Protein AF-V7I7N7-F1 (afdb_monomer_lite)

Organism: NCBI:txid994573

Secondary structure (DSSP, 8-state):
---EEE-GGGHHHHHHHHHHHHSSPPEEEE-SSSBPTTTSSB--EEEE--TT-------------------

pLDDT: mean 82.25, std 16.04, range [49.47, 96.81]

Sequence (71 aa):
MQEIFCCMDHSDIAIDDFVNEYETFPIMETSGTSKCDYCMNVAEYVLKLPADHNIADAGNQNRSNDQGEID

InterPro domains:
  IPR025626 YyzF-like protein [PF14116] (6-46)
  IPR025626 YyzF-like 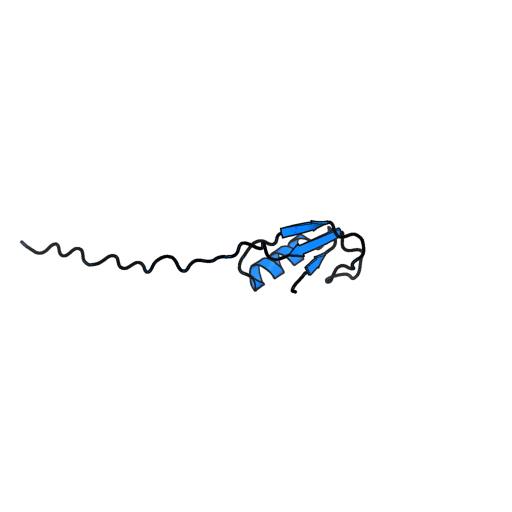p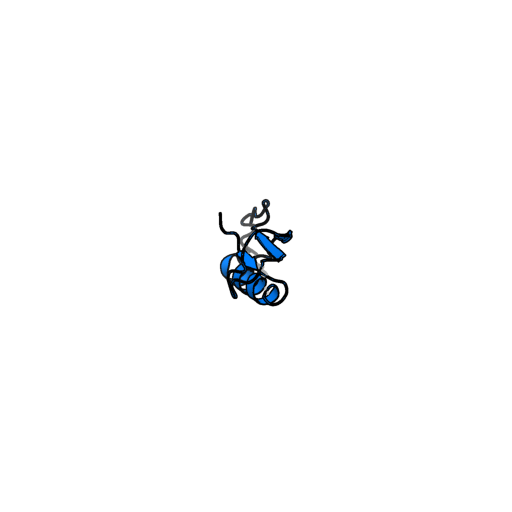rotein [TIGR04129] (4-47)

Foldseek 3Di:
DDKAFAAPVCPVVSQVVCCVVPVDGWDKDADAPAAHPPPRHGGGIITHDDPPPPPPPDDDPPPDDPPPDDD

Structure (mmCIF, N/CA/C/O backbone):
data_AF-V7I7N7-F1
#
_entry.id   AF-V7I7N7-F1
#
loop_
_atom_site.group_PDB
_atom_site.id
_atom_site.type_symbol
_atom_site.label_atom_id
_atom_site.label_alt_id
_atom_site.label_comp_id
_atom_site.label_asym_id
_atom_site.label_entity_id
_atom_site.label_seq_id
_atom_site.pdbx_PDB_ins_code
_atom_site.Cartn_x
_atom_site.Cartn_y
_atom_site.Cartn_z
_atom_site.occupancy
_atom_site.B_iso_or_equiv
_atom_site.auth_seq_id
_atom_site.auth_comp_id
_atom_site.auth_asym_id
_atom_site.auth_atom_id
_atom_site.pdbx_PDB_model_num
ATOM 1 N N . MET A 1 1 ? -4.332 13.936 2.377 1.00 53.19 1 MET A N 1
ATOM 2 C CA . MET A 1 1 ? -4.528 12.525 1.998 1.00 53.19 1 MET A CA 1
ATOM 3 C C . MET A 1 1 ? -3.210 11.850 2.294 1.00 53.19 1 MET A C 1
ATOM 5 O O . MET A 1 1 ? -2.207 12.345 1.800 1.00 53.19 1 MET A O 1
ATOM 9 N N . GLN A 1 2 ? -3.206 10.875 3.198 1.00 74.50 2 GLN A N 1
ATOM 10 C CA . GLN A 1 2 ? -2.007 10.124 3.566 1.00 74.50 2 GLN A CA 1
ATOM 11 C C . GLN A 1 2 ? -2.104 8.789 2.825 1.00 74.50 2 GLN A C 1
ATOM 13 O O . GLN A 1 2 ? -2.993 7.988 3.110 1.00 74.50 2 GLN A O 1
ATOM 18 N N . GLU A 1 3 ? -1.280 8.627 1.796 1.00 89.50 3 GLU A N 1
ATOM 19 C CA . GLU A 1 3 ? -1.198 7.438 0.948 1.00 89.50 3 GLU A CA 1
ATOM 20 C C . GLU A 1 3 ? 0.268 7.009 0.950 1.00 89.50 3 GLU A C 1
ATOM 22 O O . GLU A 1 3 ? 1.131 7.840 0.667 1.00 89.50 3 GLU A O 1
ATOM 27 N N . ILE A 1 4 ? 0.552 5.749 1.284 1.00 93.88 4 ILE A N 1
ATOM 28 C CA . ILE A 1 4 ? 1.923 5.215 1.264 1.00 93.88 4 ILE A CA 1
ATOM 29 C C . ILE A 1 4 ? 2.071 4.355 0.016 1.00 93.88 4 ILE A C 1
ATOM 31 O O . ILE A 1 4 ? 1.291 3.420 -0.181 1.00 93.88 4 ILE A O 1
ATOM 35 N N . PHE A 1 5 ? 3.054 4.657 -0.831 1.00 95.56 5 PHE A N 1
ATOM 36 C CA . PHE A 1 5 ? 3.337 3.872 -2.025 1.00 95.56 5 PHE A CA 1
ATOM 37 C C . PHE A 1 5 ? 4.495 2.914 -1.756 1.00 95.56 5 PHE A C 1
ATOM 39 O O . PHE A 1 5 ? 5.583 3.321 -1.349 1.00 95.56 5 PHE A O 1
ATOM 46 N N . CYS A 1 6 ? 4.300 1.627 -2.035 1.00 95.69 6 CYS A N 1
ATOM 47 C CA . CYS A 1 6 ? 5.335 0.619 -1.822 1.00 95.69 6 CYS A CA 1
ATOM 48 C C . CYS A 1 6 ? 5.441 -0.367 -2.991 1.00 95.69 6 CYS A C 1
ATOM 50 O O . CYS A 1 6 ? 4.487 -0.628 -3.727 1.00 95.69 6 CYS A O 1
ATOM 52 N N . CYS A 1 7 ? 6.648 -0.887 -3.206 1.00 96.06 7 CYS A N 1
ATOM 53 C CA . CYS A 1 7 ? 6.881 -2.031 -4.089 1.00 96.06 7 CYS A CA 1
ATOM 54 C C . CYS A 1 7 ? 6.660 -3.339 -3.320 1.00 96.06 7 CYS A C 1
ATOM 56 O O . CYS A 1 7 ? 6.591 -3.319 -2.090 1.00 96.06 7 CYS A O 1
ATOM 58 N N . MET A 1 8 ? 6.622 -4.476 -4.017 1.00 94.12 8 MET A N 1
ATOM 59 C CA . MET A 1 8 ? 6.412 -5.782 -3.388 1.00 94.12 8 MET A CA 1
ATOM 60 C C . MET A 1 8 ? 7.387 -6.070 -2.235 1.00 94.12 8 MET A C 1
ATOM 62 O O . MET A 1 8 ? 6.935 -6.450 -1.157 1.00 94.12 8 MET A O 1
ATOM 66 N N . ASP A 1 9 ? 8.683 -5.779 -2.401 1.00 96.44 9 ASP A N 1
ATOM 67 C CA . ASP A 1 9 ? 9.699 -5.977 -1.351 1.00 96.44 9 ASP A CA 1
ATOM 68 C C . ASP A 1 9 ? 9.501 -5.132 -0.081 1.00 96.44 9 ASP A C 1
ATOM 70 O O . ASP A 1 9 ? 9.962 -5.524 0.984 1.00 96.44 9 ASP A O 1
ATOM 74 N N . HIS A 1 10 ? 8.851 -3.966 -0.177 1.00 96.81 10 HIS A N 1
ATOM 75 C CA . HIS A 1 10 ? 8.677 -3.047 0.960 1.00 96.81 10 HIS A CA 1
ATOM 76 C C . HIS A 1 10 ? 7.226 -3.004 1.456 1.00 96.81 10 HIS A C 1
ATOM 78 O O . HIS A 1 10 ? 6.865 -2.106 2.215 1.00 96.81 10 HIS A O 1
ATOM 84 N N . SER A 1 11 ? 6.385 -3.946 1.022 1.00 94.44 11 SER A N 1
ATOM 85 C CA . SER A 1 11 ? 4.977 -4.001 1.422 1.00 94.44 11 SER A CA 1
ATOM 86 C C . SER A 1 11 ? 4.811 -4.233 2.926 1.00 94.44 11 SER A C 1
ATOM 88 O O . SER A 1 11 ? 4.054 -3.501 3.554 1.00 94.44 11 SER A O 1
ATOM 90 N N . ASP A 1 12 ? 5.580 -5.148 3.523 1.00 95.81 12 ASP A N 1
ATOM 91 C CA . ASP A 1 12 ? 5.546 -5.409 4.969 1.00 95.81 12 ASP A CA 1
ATOM 92 C C . ASP A 1 12 ? 5.950 -4.177 5.795 1.00 95.81 12 ASP A C 1
ATOM 94 O O . ASP A 1 12 ? 5.264 -3.815 6.745 1.00 95.81 12 ASP A O 1
ATOM 98 N N . ILE A 1 13 ? 7.014 -3.476 5.382 1.00 95.75 13 ILE A N 1
ATOM 99 C CA . ILE A 1 13 ? 7.492 -2.258 6.061 1.00 95.75 13 ILE A CA 1
ATOM 100 C C . ILE A 1 13 ? 6.430 -1.156 5.980 1.00 95.75 13 ILE A C 1
ATOM 102 O O . ILE A 1 13 ? 6.140 -0.493 6.972 1.00 95.75 13 ILE A O 1
ATOM 106 N N . ALA A 1 14 ? 5.815 -0.991 4.806 1.00 95.44 14 ALA A N 1
ATOM 107 C CA . ALA A 1 14 ? 4.753 -0.015 4.609 1.00 95.44 14 ALA A CA 1
ATOM 108 C C . ALA A 1 14 ? 3.524 -0.302 5.481 1.00 95.44 14 ALA A C 1
ATOM 110 O O . ALA A 1 14 ? 2.911 0.629 5.999 1.00 95.44 14 ALA A O 1
ATOM 111 N N . ILE A 1 15 ? 3.165 -1.578 5.652 1.00 94.62 15 ILE A N 1
ATOM 112 C CA . ILE A 1 15 ? 2.062 -1.989 6.526 1.00 94.62 15 ILE A CA 1
ATOM 113 C C . ILE A 1 15 ? 2.413 -1.714 7.989 1.00 94.62 15 ILE A C 1
ATOM 115 O O . ILE A 1 15 ? 1.583 -1.144 8.691 1.00 94.62 15 ILE A O 1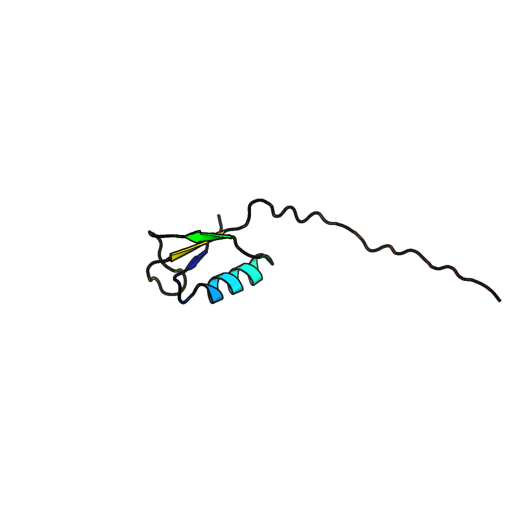
ATOM 119 N N . ASP A 1 16 ? 3.617 -2.074 8.439 1.00 95.88 16 ASP A N 1
ATOM 120 C CA . ASP A 1 16 ? 4.060 -1.834 9.817 1.00 95.88 16 ASP A CA 1
ATOM 121 C C . ASP A 1 16 ? 4.036 -0.340 10.163 1.00 95.88 16 ASP A C 1
ATOM 123 O O . ASP A 1 16 ? 3.477 0.047 11.190 1.00 95.88 16 ASP A O 1
ATOM 127 N N . ASP A 1 17 ? 4.578 0.515 9.292 1.00 94.31 17 ASP A N 1
ATOM 128 C CA . ASP A 1 17 ? 4.540 1.971 9.472 1.00 94.31 17 ASP A CA 1
ATOM 129 C C . ASP A 1 17 ? 3.095 2.486 9.535 1.00 94.31 17 ASP A C 1
ATOM 131 O O . ASP A 1 17 ? 2.746 3.274 10.416 1.00 94.31 17 ASP A O 1
ATOM 135 N N . PHE A 1 18 ? 2.225 1.997 8.645 1.00 94.00 18 PHE A N 1
ATOM 136 C CA . PHE A 1 18 ? 0.819 2.388 8.625 1.00 94.00 18 PHE A CA 1
ATOM 137 C C . PHE A 1 18 ? 0.087 1.973 9.907 1.00 94.00 18 PHE A C 1
ATOM 139 O O . PHE A 1 18 ? -0.651 2.769 10.483 1.00 94.00 18 PHE A O 1
ATOM 146 N N . VAL A 1 19 ? 0.289 0.743 10.383 1.00 93.25 19 VAL A N 1
ATOM 147 C CA . VAL A 1 19 ? -0.336 0.247 11.618 1.00 93.25 19 VAL A CA 1
ATOM 148 C C . VAL A 1 19 ? 0.189 1.010 12.833 1.00 93.25 19 VAL A C 1
ATOM 150 O O . VAL A 1 19 ? -0.594 1.334 13.720 1.00 93.25 19 VAL A O 1
ATOM 153 N N . ASN A 1 20 ? 1.479 1.351 12.867 1.00 93.25 20 ASN A N 1
ATOM 154 C CA . ASN A 1 20 ? 2.049 2.165 13.942 1.00 93.25 20 ASN A CA 1
ATOM 155 C C . ASN A 1 20 ? 1.481 3.594 13.966 1.00 93.25 20 ASN A C 1
ATOM 157 O O . ASN A 1 20 ? 1.329 4.165 15.044 1.00 93.25 20 ASN A O 1
ATOM 161 N N . GLU A 1 21 ? 1.175 4.180 12.804 1.00 91.62 21 GLU A N 1
ATOM 162 C CA . GLU A 1 21 ? 0.654 5.550 12.708 1.00 91.62 21 GLU A CA 1
ATOM 163 C C . GLU A 1 21 ? -0.865 5.636 12.924 1.00 91.62 21 GLU A C 1
ATOM 165 O O . GLU A 1 21 ? -1.344 6.555 13.589 1.00 91.62 21 GLU A O 1
ATOM 170 N N . TYR A 1 22 ? -1.627 4.692 12.365 1.00 90.00 22 TYR A N 1
ATOM 171 C CA . TYR A 1 22 ? -3.094 4.738 12.337 1.00 90.00 22 TYR A CA 1
ATOM 172 C C . TYR A 1 22 ? -3.770 3.735 13.273 1.00 90.00 22 TYR A C 1
ATOM 174 O O . TYR A 1 22 ? -5.000 3.703 13.328 1.00 90.00 22 TYR A O 1
ATOM 182 N N . GLU A 1 23 ? -2.993 2.896 13.964 1.00 90.94 23 GLU A N 1
ATOM 183 C CA . GLU A 1 23 ? -3.476 1.816 14.837 1.00 90.94 23 GLU A CA 1
ATOM 184 C C . GLU A 1 23 ? -4.501 0.899 14.143 1.00 90.94 23 GLU A C 1
ATOM 186 O O . GLU A 1 23 ? -5.378 0.306 14.772 1.00 90.94 23 GLU A O 1
ATOM 191 N N . THR A 1 24 ? -4.407 0.785 12.813 1.00 89.81 24 THR A N 1
ATOM 192 C CA . THR A 1 24 ? -5.340 0.008 11.998 1.00 89.81 24 THR A CA 1
ATOM 193 C C . THR A 1 24 ? -4.711 -0.514 10.716 1.00 89.81 24 THR A C 1
ATOM 195 O O . THR A 1 24 ? -3.695 -0.004 10.246 1.00 89.81 24 THR A O 1
ATOM 198 N N . PHE A 1 25 ? -5.340 -1.531 10.125 1.00 91.00 25 PHE A N 1
ATOM 199 C CA . PHE A 1 25 ? -4.888 -2.111 8.869 1.00 91.00 25 PHE A CA 1
ATOM 200 C C . PHE A 1 25 ? -5.254 -1.223 7.668 1.00 91.00 25 PHE A C 1
ATOM 202 O O . PHE A 1 25 ? -6.412 -0.807 7.531 1.00 91.00 25 PHE A O 1
ATOM 209 N N . PRO A 1 26 ? -4.297 -0.970 6.759 1.00 92.12 26 PRO A N 1
ATOM 210 C CA . PRO A 1 26 ? -4.554 -0.241 5.526 1.00 92.12 26 PRO A CA 1
ATOM 211 C C . PRO A 1 26 ? -5.364 -1.073 4.529 1.00 92.12 26 PRO A C 1
ATOM 213 O O . PRO A 1 26 ? -5.278 -2.302 4.484 1.00 92.12 26 PRO A O 1
ATOM 216 N N . ILE A 1 27 ? -6.074 -0.386 3.637 1.00 93.00 27 ILE A N 1
ATOM 217 C CA . ILE A 1 27 ? -6.495 -0.957 2.358 1.00 93.00 27 ILE A CA 1
ATOM 218 C C . ILE A 1 27 ? -5.301 -0.896 1.408 1.00 93.00 27 ILE A C 1
ATOM 220 O O . ILE A 1 27 ? -4.806 0.193 1.121 1.00 93.00 27 ILE A O 1
ATOM 224 N N . MET A 1 28 ? -4.870 -2.050 0.897 1.00 93.12 28 MET A N 1
ATOM 225 C CA . MET A 1 28 ? -3.895 -2.130 -0.190 1.00 93.12 28 MET A CA 1
ATOM 226 C C . MET A 1 28 ? -4.601 -2.206 -1.542 1.00 93.12 28 MET A C 1
ATOM 228 O O . MET A 1 28 ? -5.364 -3.134 -1.804 1.00 93.12 28 MET A O 1
ATOM 232 N N . GLU A 1 29 ? -4.300 -1.254 -2.418 1.00 93.62 29 GLU A N 1
ATOM 233 C CA . GLU A 1 29 ? -4.724 -1.263 -3.818 1.00 93.62 29 GLU A CA 1
ATOM 234 C C . GLU A 1 29 ? -3.505 -1.306 -4.734 1.00 93.62 29 GLU A C 1
ATOM 236 O O . GLU A 1 29 ? -2.424 -0.856 -4.364 1.00 93.62 29 GLU A O 1
ATOM 241 N N . THR A 1 30 ? -3.661 -1.830 -5.947 1.00 92.69 30 THR A N 1
ATOM 242 C CA . THR A 1 30 ? -2.562 -1.864 -6.916 1.00 92.69 30 THR A CA 1
ATOM 243 C C . THR A 1 30 ? -2.284 -0.458 -7.455 1.00 92.69 30 THR A C 1
ATOM 245 O O . THR A 1 30 ? -3.193 0.236 -7.913 1.00 92.69 30 THR A O 1
ATOM 248 N N . SER A 1 31 ? -1.019 -0.050 -7.438 1.00 86.25 31 SER A N 1
ATOM 249 C CA . SER A 1 31 ? -0.508 1.169 -8.066 1.00 86.25 31 SER A CA 1
ATOM 250 C C . SER A 1 31 ? 0.428 0.786 -9.212 1.00 86.25 31 SER A C 1
ATOM 252 O O . SER A 1 31 ? 1.076 -0.253 -9.166 1.00 86.25 31 SER A O 1
ATOM 254 N N . GLY A 1 32 ? 0.467 1.583 -10.281 1.00 77.25 32 GLY A N 1
ATOM 255 C CA . GLY A 1 32 ? 1.292 1.282 -11.463 1.00 77.25 32 GLY A CA 1
ATOM 256 C C . GLY A 1 32 ? 2.089 2.465 -12.004 1.00 77.25 32 GLY A C 1
ATOM 257 O O . GLY A 1 32 ? 2.799 2.332 -12.997 1.00 77.25 32 GLY A O 1
ATOM 258 N N . THR A 1 33 ? 1.955 3.639 -11.389 1.00 83.31 33 THR A N 1
ATOM 259 C CA . THR A 1 33 ? 2.541 4.892 -11.897 1.00 83.31 33 THR A CA 1
ATOM 260 C C . THR A 1 33 ? 3.377 5.634 -10.864 1.00 83.31 33 THR A C 1
ATOM 262 O O . THR A 1 33 ? 4.103 6.560 -11.223 1.00 83.31 33 THR A O 1
ATOM 265 N N . SER A 1 34 ? 3.280 5.247 -9.593 1.00 92.75 34 SER A N 1
ATOM 266 C CA . SER A 1 34 ? 3.984 5.899 -8.490 1.00 92.75 34 SER A CA 1
ATOM 267 C C . SER A 1 34 ? 5.315 5.215 -8.192 1.00 92.75 34 SER A C 1
ATOM 269 O O . SER A 1 34 ? 5.598 4.113 -8.666 1.00 92.75 34 SER A O 1
ATOM 271 N N . LYS A 1 35 ? 6.149 5.886 -7.399 1.00 94.94 35 LYS A N 1
ATOM 272 C CA . LYS A 1 35 ? 7.392 5.321 -6.877 1.00 94.94 35 LYS A CA 1
ATOM 273 C C . LYS A 1 35 ? 7.196 4.878 -5.438 1.00 94.94 35 LYS A C 1
ATOM 275 O O . LYS A 1 35 ? 6.426 5.495 -4.718 1.00 94.94 35 LYS A O 1
ATOM 280 N N . CYS A 1 36 ? 7.900 3.826 -5.052 1.00 94.88 36 CYS A N 1
ATOM 281 C CA . CYS A 1 36 ? 7.987 3.348 -3.686 1.00 94.88 36 CYS A CA 1
ATOM 282 C C . CYS A 1 36 ? 8.661 4.414 -2.815 1.00 94.88 36 CYS A C 1
ATOM 284 O O . CYS A 1 36 ? 9.763 4.858 -3.149 1.00 94.88 36 CYS A O 1
ATOM 286 N N . ASP A 1 37 ? 8.039 4.776 -1.696 1.00 93.19 37 ASP A N 1
ATOM 287 C CA . ASP A 1 37 ? 8.559 5.764 -0.746 1.00 93.19 37 ASP A CA 1
ATOM 288 C C . ASP A 1 37 ? 9.886 5.323 -0.097 1.00 93.19 37 ASP A C 1
ATOM 290 O O . AS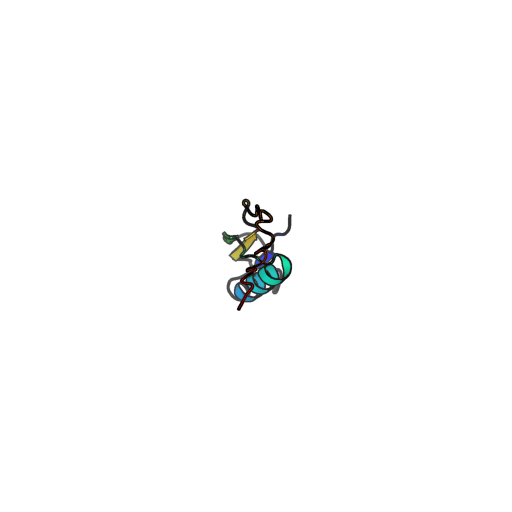P A 1 37 ? 10.711 6.155 0.277 1.00 93.19 37 ASP A O 1
ATOM 294 N N . TYR A 1 38 ? 10.147 4.014 -0.047 1.00 94.38 38 TYR A N 1
ATOM 295 C CA . TYR A 1 38 ? 11.315 3.433 0.624 1.00 94.38 38 TYR A CA 1
ATOM 296 C C . TYR A 1 38 ? 12.548 3.308 -0.275 1.00 94.38 38 TYR A C 1
ATOM 298 O O . TYR A 1 38 ? 13.677 3.517 0.167 1.00 94.38 38 TYR A O 1
ATOM 306 N N . CYS A 1 39 ? 12.356 2.943 -1.544 1.00 94.75 39 CYS A N 1
ATOM 307 C CA . CYS A 1 39 ? 13.462 2.597 -2.443 1.00 94.75 39 CYS A CA 1
ATOM 308 C C . CYS A 1 39 ? 13.404 3.278 -3.814 1.00 94.75 39 CYS A C 1
ATOM 310 O O . CYS A 1 39 ? 14.269 3.031 -4.650 1.00 94.75 39 CYS A O 1
ATOM 312 N N . MET A 1 40 ? 12.403 4.131 -4.065 1.00 91.25 40 MET A N 1
ATOM 313 C CA . MET A 1 40 ? 12.205 4.880 -5.317 1.00 91.25 40 MET A CA 1
ATOM 314 C C . MET A 1 40 ? 11.992 4.021 -6.579 1.00 91.25 40 MET A C 1
ATOM 316 O O . MET A 1 40 ? 11.883 4.573 -7.680 1.00 91.25 40 MET A O 1
ATOM 320 N N . ASN A 1 41 ? 11.898 2.694 -6.440 1.00 93.44 41 ASN A N 1
ATOM 321 C CA . ASN A 1 41 ? 11.472 1.781 -7.503 1.00 93.44 41 ASN A CA 1
ATOM 322 C C . ASN A 1 41 ? 9.988 1.975 -7.825 1.00 93.44 41 ASN A C 1
ATOM 324 O O . ASN A 1 41 ? 9.295 2.731 -7.152 1.00 93.44 41 ASN A O 1
ATOM 328 N N . VAL A 1 42 ? 9.482 1.297 -8.853 1.00 94.56 42 VAL A N 1
ATOM 329 C CA . VAL A 1 42 ? 8.049 1.331 -9.174 1.00 94.56 42 VAL A CA 1
ATOM 330 C C . VAL A 1 42 ? 7.255 0.795 -7.981 1.00 94.56 42 VAL A C 1
ATOM 332 O O . VAL A 1 42 ? 7.540 -0.294 -7.488 1.00 94.56 42 VAL A O 1
ATOM 335 N N . ALA A 1 43 ? 6.297 1.583 -7.495 1.00 95.88 43 ALA A N 1
ATOM 336 C CA . ALA A 1 43 ? 5.342 1.115 -6.506 1.00 95.88 43 ALA A CA 1
ATOM 337 C C . ALA A 1 43 ? 4.309 0.229 -7.193 1.00 95.88 43 ALA A C 1
ATOM 339 O O . ALA A 1 43 ? 3.748 0.610 -8.220 1.00 95.88 43 ALA A O 1
ATOM 340 N N . GLU A 1 44 ? 4.062 -0.926 -6.592 1.00 95.25 44 GLU A N 1
ATOM 341 C CA . GLU A 1 44 ? 3.048 -1.886 -7.023 1.00 95.25 44 GLU A CA 1
ATOM 342 C C . GLU A 1 44 ? 1.774 -1.745 -6.199 1.00 95.25 44 GLU A C 1
ATOM 344 O O . GLU A 1 44 ? 0.698 -2.125 -6.656 1.00 95.25 44 GLU A O 1
ATOM 349 N N . TYR A 1 45 ? 1.880 -1.163 -5.002 1.00 95.19 45 TYR A N 1
ATOM 350 C CA . TYR A 1 45 ? 0.778 -1.010 -4.068 1.00 95.19 45 TYR A CA 1
ATOM 351 C C . TYR A 1 45 ? 0.693 0.419 -3.528 1.00 95.19 45 TYR A C 1
ATOM 353 O O . TYR A 1 45 ? 1.687 1.146 -3.449 1.00 95.19 45 TYR A O 1
ATOM 361 N N . VAL A 1 46 ? -0.522 0.816 -3.165 1.00 95.25 46 VAL A N 1
ATOM 362 C CA . VAL A 1 46 ? -0.829 2.023 -2.401 1.00 95.25 46 VAL A CA 1
ATOM 363 C C . VAL A 1 46 ? -1.659 1.639 -1.181 1.00 95.25 46 VAL A C 1
ATOM 365 O O . VAL A 1 46 ? -2.650 0.918 -1.302 1.00 95.25 46 VAL A O 1
ATOM 368 N N . LEU A 1 47 ? -1.239 2.110 -0.011 1.00 94.00 47 LEU A N 1
ATOM 369 C CA . LEU A 1 47 ? -1.920 1.903 1.263 1.00 94.00 47 LEU A CA 1
ATOM 370 C C . LEU A 1 47 ? -2.791 3.118 1.575 1.00 94.00 47 LEU A C 1
ATOM 372 O O . LEU A 1 47 ? -2.319 4.256 1.516 1.00 94.00 47 LEU A O 1
ATOM 376 N N . LYS A 1 48 ? -4.058 2.875 1.919 1.00 92.69 48 LYS A N 1
ATOM 377 C CA . LYS A 1 48 ? -5.055 3.913 2.213 1.00 92.69 48 LYS A CA 1
ATOM 378 C C . LYS A 1 48 ? -5.841 3.586 3.472 1.00 92.69 48 LYS A C 1
ATOM 380 O O . LYS A 1 48 ? -6.097 2.421 3.772 1.00 92.69 48 LYS A O 1
ATOM 385 N N . LEU A 1 49 ? -6.298 4.621 4.171 1.00 90.62 49 LEU A N 1
ATOM 386 C CA . LEU A 1 49 ? -7.257 4.451 5.260 1.00 90.62 49 LEU A CA 1
ATOM 387 C C . LEU A 1 49 ? -8.576 3.875 4.723 1.00 90.62 49 LEU A C 1
ATOM 389 O O . LEU A 1 49 ? -9.113 4.400 3.742 1.00 90.62 49 LEU A O 1
ATOM 393 N N . PRO A 1 50 ? -9.141 2.840 5.366 1.00 84.25 50 PRO A N 1
ATOM 394 C CA . PRO A 1 50 ? -10.484 2.404 5.038 1.00 84.25 50 PRO A CA 1
ATOM 395 C C . PRO A 1 50 ? -11.489 3.483 5.442 1.00 84.25 50 PRO A C 1
ATOM 397 O O . PRO A 1 50 ? -11.432 4.025 6.546 1.00 84.25 50 PRO A O 1
ATOM 400 N N . ALA A 1 51 ? -12.422 3.780 4.536 1.00 74.62 51 ALA A N 1
ATOM 401 C CA . ALA A 1 51 ? -13.386 4.878 4.650 1.00 74.62 51 ALA A CA 1
ATOM 402 C C . ALA A 1 51 ? -14.369 4.764 5.837 1.00 74.62 51 ALA A C 1
ATOM 404 O O . ALA A 1 51 ? -15.133 5.694 6.076 1.00 74.62 51 ALA A O 1
ATOM 405 N N . ASP A 1 52 ? -14.341 3.653 6.578 1.00 63.38 52 ASP A N 1
ATOM 406 C CA . ASP A 1 52 ? -15.294 3.310 7.638 1.00 63.38 52 ASP A CA 1
ATOM 407 C C . ASP A 1 52 ? -14.643 3.209 9.035 1.00 63.38 52 ASP A C 1
ATOM 409 O O . ASP A 1 52 ? -15.085 2.439 9.880 1.00 63.38 52 ASP A O 1
ATOM 413 N N . HIS A 1 53 ? -13.589 3.982 9.329 1.00 53.62 53 HIS A N 1
ATOM 414 C CA . HIS A 1 5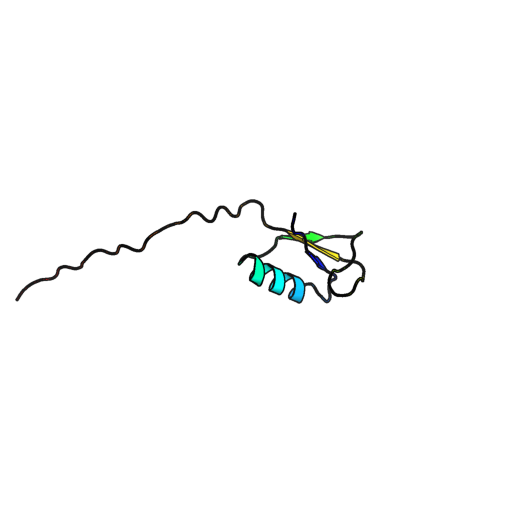3 ? -13.087 4.104 10.711 1.00 53.62 53 HIS A CA 1
ATOM 415 C C . HIS A 1 53 ? -13.982 5.014 11.558 1.00 53.62 53 HIS A C 1
ATOM 417 O O . HIS A 1 53 ? -13.587 6.080 12.023 1.00 53.62 53 HIS A O 1
ATOM 423 N N . ASN A 1 54 ? -15.216 4.572 11.779 1.00 52.00 54 ASN A N 1
ATOM 424 C CA . ASN A 1 54 ? -16.038 5.053 12.876 1.00 52.00 54 ASN A CA 1
ATOM 425 C C . ASN A 1 54 ? -15.650 4.239 14.118 1.00 52.00 54 ASN A C 1
ATOM 427 O O . ASN A 1 54 ? -16.320 3.269 14.475 1.00 52.00 54 ASN A O 1
ATOM 431 N N . ILE A 1 55 ? -14.527 4.589 14.759 1.00 58.41 55 ILE A N 1
ATOM 432 C CA . ILE A 1 55 ? -14.236 4.086 16.106 1.00 58.41 55 ILE A CA 1
ATOM 433 C C . ILE A 1 55 ? -15.208 4.813 17.032 1.00 58.41 55 ILE A C 1
ATOM 435 O O . ILE A 1 55 ? -14.918 5.871 17.589 1.00 58.41 55 ILE A O 1
ATOM 439 N N . ALA A 1 56 ? -16.418 4.268 17.120 1.00 50.62 56 ALA A N 1
ATOM 440 C CA . ALA A 1 56 ? -17.342 4.603 18.173 1.00 50.62 56 ALA A CA 1
ATOM 441 C C . ALA A 1 56 ? -16.661 4.251 19.497 1.00 50.62 56 ALA A C 1
ATOM 443 O O . ALA A 1 56 ? -16.392 3.085 19.789 1.00 50.62 56 ALA A O 1
ATOM 444 N N . ASP A 1 57 ? -16.385 5.294 20.272 1.00 57.59 57 ASP A N 1
ATOM 445 C CA . ASP A 1 57 ? -16.270 5.269 21.721 1.00 57.59 57 ASP A CA 1
ATOM 446 C C . ASP A 1 57 ? -17.400 4.389 22.287 1.00 57.59 57 ASP A C 1
ATOM 448 O O . ASP A 1 57 ? -18.561 4.790 22.380 1.00 57.59 57 ASP A O 1
ATOM 452 N N . ALA A 1 58 ? -17.081 3.126 22.556 1.00 55.53 58 ALA A N 1
ATOM 453 C CA . ALA A 1 58 ? -18.005 2.164 23.124 1.00 55.53 58 ALA A CA 1
ATOM 454 C C . ALA A 1 58 ? -17.404 1.609 24.411 1.00 55.53 58 ALA A C 1
ATOM 456 O O . ALA A 1 58 ? -16.795 0.543 24.445 1.00 55.53 58 ALA A O 1
ATOM 457 N N . GLY A 1 59 ? -17.680 2.329 25.496 1.00 49.47 59 GLY A N 1
ATOM 458 C CA . GLY A 1 59 ? -18.083 1.665 26.729 1.00 49.47 59 GLY A CA 1
ATOM 459 C C . GLY A 1 59 ? -17.041 1.625 27.835 1.00 49.47 59 GLY A C 1
ATOM 460 O O . GLY A 1 59 ? -16.462 0.586 28.132 1.00 49.47 59 GLY A O 1
ATOM 461 N N . ASN A 1 60 ? -16.937 2.749 28.538 1.00 61.62 60 ASN A N 1
ATOM 462 C CA . ASN A 1 60 ? -16.849 2.820 29.996 1.00 61.62 60 ASN A CA 1
ATOM 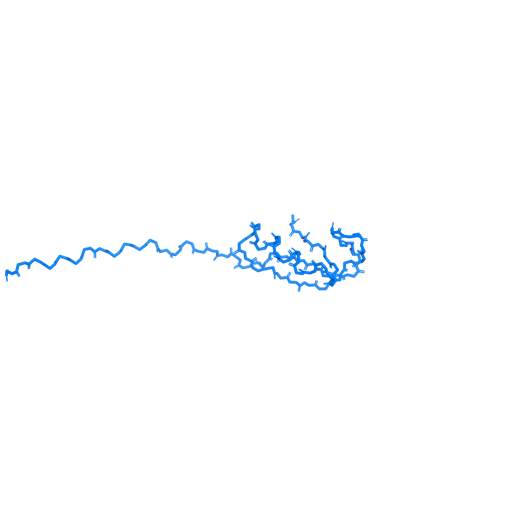463 C C . ASN A 1 60 ? -17.299 1.517 30.706 1.00 61.62 60 ASN A C 1
ATOM 465 O O . ASN A 1 60 ? -18.496 1.235 30.814 1.00 61.62 60 ASN A O 1
ATOM 469 N N . GLN A 1 61 ? -16.345 0.740 31.228 1.00 62.12 61 GLN A N 1
ATOM 470 C CA . GLN A 1 61 ? -16.620 -0.404 32.096 1.00 62.12 61 GLN A CA 1
ATOM 471 C C . GLN A 1 61 ? -16.933 0.060 33.525 1.00 62.12 61 GLN A C 1
ATOM 473 O O . GLN A 1 61 ? -16.207 -0.231 34.471 1.00 62.12 61 GLN A O 1
ATOM 478 N N . ASN A 1 62 ? -18.069 0.733 33.704 1.00 62.84 62 ASN A N 1
ATOM 479 C CA . ASN A 1 62 ? -18.720 0.806 35.006 1.00 62.84 62 ASN A CA 1
ATOM 480 C C . ASN A 1 62 ? -19.412 -0.540 35.275 1.00 62.84 62 ASN A C 1
ATOM 482 O O . ASN A 1 62 ? -20.612 -0.688 35.045 1.00 62.84 62 ASN A O 1
ATOM 486 N N . ARG A 1 63 ? -18.671 -1.540 35.770 1.00 59.12 63 ARG A N 1
ATOM 487 C CA . ARG A 1 63 ? -19.295 -2.592 36.585 1.00 59.12 63 ARG A CA 1
ATOM 488 C C . ARG A 1 63 ? -19.275 -2.140 38.033 1.00 59.12 63 ARG A C 1
ATOM 490 O O . ARG A 1 63 ? -18.299 -2.298 38.756 1.00 59.12 63 ARG A O 1
ATOM 497 N N . SER A 1 64 ? -20.388 -1.509 38.373 1.00 63.56 64 SER A N 1
ATOM 498 C CA . SER A 1 64 ? -20.844 -1.174 39.707 1.00 63.56 64 SER A CA 1
ATOM 499 C C . SER A 1 64 ? -20.773 -2.377 40.655 1.00 63.56 64 SER A C 1
ATOM 501 O O . SER A 1 64 ? -21.069 -3.502 40.264 1.00 63.56 64 SER A O 1
ATOM 503 N N . ASN A 1 65 ? -20.385 -2.069 41.891 1.00 62.69 65 ASN A N 1
ATOM 504 C CA . ASN A 1 65 ? -20.513 -2.796 43.152 1.00 62.69 65 ASN A CA 1
ATOM 505 C C . ASN A 1 65 ? -21.289 -4.126 43.129 1.00 62.69 65 ASN A C 1
ATOM 507 O O . ASN A 1 65 ? -22.513 -4.128 43.002 1.00 62.69 65 ASN A O 1
ATOM 511 N N . ASP A 1 66 ? -20.597 -5.222 43.449 1.00 64.94 66 ASP A N 1
ATOM 512 C CA . ASP A 1 66 ? -21.211 -6.336 44.174 1.00 64.94 66 ASP A CA 1
ATOM 513 C C . ASP A 1 66 ? -21.134 -6.005 45.673 1.00 64.94 66 ASP A C 1
ATOM 515 O O . ASP A 1 66 ? -20.117 -6.205 46.336 1.00 64.94 66 ASP A O 1
ATOM 519 N N . GLN A 1 67 ? -22.191 -5.368 46.180 1.00 62.59 67 GLN A N 1
ATOM 520 C CA . GLN A 1 67 ? -22.442 -5.270 47.614 1.00 62.59 67 GLN A CA 1
ATOM 521 C C . GLN A 1 67 ? -23.052 -6.608 48.054 1.00 62.59 67 GLN A C 1
ATOM 523 O O . GLN A 1 67 ? -24.270 -6.772 48.050 1.00 62.59 67 GLN A O 1
ATOM 528 N N . GLY A 1 68 ? -22.198 -7.568 48.399 1.00 56.91 68 GLY A N 1
ATOM 529 C CA . GLY A 1 68 ? -22.566 -8.757 49.165 1.00 56.91 68 GLY A CA 1
ATOM 530 C C . GLY A 1 68 ? -22.129 -8.587 50.618 1.00 56.91 68 GLY A C 1
ATOM 531 O O . GLY A 1 68 ? -21.056 -9.042 50.999 1.00 56.91 68 GLY A O 1
ATOM 532 N N . GLU A 1 69 ? -22.929 -7.868 51.404 1.00 66.81 69 GLU A N 1
ATOM 533 C CA . GLU A 1 69 ? -22.783 -7.751 52.860 1.00 66.81 69 GLU A CA 1
ATOM 534 C C . GLU A 1 69 ? -23.409 -8.961 53.584 1.00 66.81 69 GLU A C 1
ATOM 536 O O . GLU A 1 69 ? -24.453 -9.442 53.144 1.00 66.81 69 GLU A O 1
ATOM 541 N N . ILE A 1 70 ? -22.785 -9.317 54.725 1.00 60.34 70 ILE A N 1
ATOM 542 C CA . ILE A 1 70 ? -23.271 -10.016 55.948 1.00 60.34 70 ILE A CA 1
ATOM 543 C C . ILE A 1 70 ? -23.666 -11.514 55.847 1.00 60.34 70 ILE A C 1
ATOM 545 O O . ILE A 1 70 ? -24.284 -11.926 54.874 1.00 60.34 70 ILE A O 1
ATOM 549 N N . ASP A 1 71 ? -23.375 -12.437 56.779 1.00 56.12 71 ASP A N 1
ATOM 550 C CA . ASP A 1 71 ? -22.778 -12.499 58.137 1.00 56.12 71 ASP A CA 1
ATOM 551 C C . ASP A 1 71 ? -21.978 -13.822 58.259 1.00 56.12 71 ASP A C 1
ATOM 553 O O . ASP A 1 71 ? -22.464 -14.852 57.725 1.00 56.12 71 ASP A O 1
#

Radius of gyration: 20.99 Å; chains: 1; bounding box: 37×25×70 Å